Protein AF-A0A656GGE0-F1 (afdb_monomer)

Mean predicted aligned error: 2.9 Å

Nearest PDB structures (foldseek):
  6uxw-assembly1_B  TM=2.895E-01  e=7.189E+00  Saccharomyces cerevisiae S288C

Solvent-accessible surface area (backbone atoms only — not comparable to full-atom values): 6106 Å² total; per-residue (Å²): 134,84,82,45,78,76,46,47,45,43,66,60,44,66,72,51,87,53,64,69,58,36,51,51,45,51,48,32,48,45,35,52,54,48,51,35,48,77,69,63,24,37,81,66,79,59,49,47,98,88,67,45,72,45,62,81,37,66,40,39,52,85,39,36,38,74,66,34,51,50,39,60,74,71,40,51,65,58,52,51,54,40,37,78,72,68,43,60,55,71,66,51,65,66,58,53,58,50,49,59,53,60,79,72,111

Sequence (105 aa):
MVDLVKFSVPLLYSRNKNLQYKENIIQMSTALLKFLKDENLICTTPFTESGELKKDFEIRESDLTEEGVELFKSAIHKWWKKIDAGLDRSDVSFLKSELEKIKKL

Structure (mmCIF, N/CA/C/O backbone):
data_AF-A0A656GGE0-F1
#
_entry.id   AF-A0A656GGE0-F1
#
loop_
_atom_site.group_PDB
_atom_site.id
_atom_site.type_symbol
_atom_site.label_atom_id
_atom_site.label_alt_id
_atom_site.label_comp_id
_atom_site.label_asym_id
_atom_site.label_entity_id
_atom_site.label_seq_id
_atom_site.pdbx_PDB_ins_code
_atom_site.Cartn_x
_atom_site.Cartn_y
_atom_site.Cartn_z
_atom_site.occupancy
_atom_site.B_iso_or_equiv
_atom_site.auth_seq_id
_atom_site.auth_comp_id
_atom_site.auth_asym_id
_atom_site.auth_atom_id
_atom_site.pdbx_PDB_model_num
ATOM 1 N N . MET A 1 1 ? -21.212 -14.189 -1.752 1.00 65.50 1 MET A N 1
ATOM 2 C CA . MET A 1 1 ? -20.657 -12.825 -1.887 1.00 65.50 1 MET A CA 1
ATOM 3 C C . MET A 1 1 ? -19.402 -12.937 -2.738 1.00 65.50 1 MET A C 1
ATOM 5 O O . MET A 1 1 ? -18.718 -13.942 -2.600 1.00 65.50 1 MET A O 1
ATOM 9 N N . VAL A 1 2 ? -19.160 -12.013 -3.670 1.00 83.19 2 VAL A N 1
ATOM 10 C CA . VAL A 1 2 ? -17.974 -12.057 -4.547 1.00 83.19 2 VAL A CA 1
ATOM 11 C C . VAL A 1 2 ? -16.828 -11.350 -3.832 1.00 83.19 2 VAL A C 1
ATOM 13 O O . VAL A 1 2 ? -17.002 -10.210 -3.418 1.00 83.19 2 VAL A O 1
ATOM 16 N N . ASP A 1 3 ? -15.690 -12.023 -3.685 1.00 90.06 3 ASP A N 1
ATOM 17 C CA . ASP A 1 3 ? -14.478 -11.433 -3.121 1.00 90.06 3 ASP A CA 1
ATOM 18 C C . ASP A 1 3 ? -13.773 -10.556 -4.170 1.00 90.06 3 ASP A C 1
ATOM 20 O O . ASP A 1 3 ? -13.372 -11.024 -5.244 1.00 90.06 3 ASP A O 1
ATOM 24 N N . LEU A 1 4 ? -13.715 -9.252 -3.894 1.00 93.19 4 LEU A N 1
ATOM 25 C CA . LEU A 1 4 ? -13.351 -8.221 -4.863 1.00 93.19 4 LEU A CA 1
ATOM 26 C C . LEU A 1 4 ? -11.851 -7.933 -4.838 1.00 93.19 4 LEU A C 1
ATOM 28 O O . LEU A 1 4 ? -11.268 -7.715 -3.781 1.00 93.19 4 LEU A O 1
ATOM 32 N N . VAL A 1 5 ? -11.240 -7.816 -6.017 1.00 95.31 5 VAL A N 1
ATOM 33 C CA . VAL A 1 5 ? -9.852 -7.349 -6.141 1.00 95.31 5 VAL A CA 1
ATOM 34 C C . VAL A 1 5 ? -9.787 -5.851 -5.823 1.00 95.31 5 VAL A C 1
ATOM 36 O O . VAL A 1 5 ? -10.429 -5.040 -6.495 1.00 95.31 5 VAL A O 1
ATOM 39 N N . LYS A 1 6 ? -9.000 -5.476 -4.810 1.00 95.50 6 LYS A N 1
ATOM 40 C CA . LYS A 1 6 ? -8.767 -4.079 -4.394 1.00 95.50 6 LYS A CA 1
ATOM 41 C C . LYS A 1 6 ? -7.502 -3.488 -5.003 1.00 95.50 6 LYS A C 1
ATOM 43 O O . LYS A 1 6 ? -7.453 -2.289 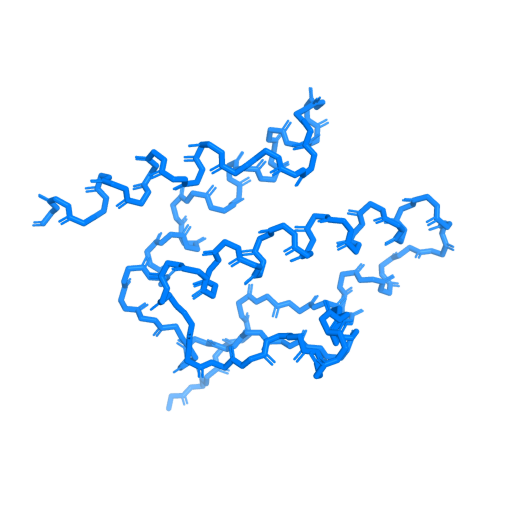-5.272 1.00 95.50 6 LYS A O 1
ATOM 48 N N . PHE A 1 7 ? -6.495 -4.321 -5.251 1.00 96.56 7 PHE A N 1
ATOM 49 C CA . PHE A 1 7 ? -5.235 -3.918 -5.869 1.00 96.56 7 PHE A CA 1
ATOM 50 C C . PHE A 1 7 ? -4.667 -5.066 -6.701 1.00 96.56 7 PHE A C 1
ATOM 52 O O . PHE A 1 7 ? -4.705 -6.210 -6.267 1.00 96.56 7 PHE A O 1
ATOM 59 N N . SER A 1 8 ? -4.106 -4.768 -7.872 1.00 97.06 8 SER A N 1
ATOM 60 C CA . SER A 1 8 ? -3.480 -5.778 -8.730 1.00 97.06 8 SER A CA 1
ATOM 61 C C . SER A 1 8 ? -2.218 -5.215 -9.373 1.00 97.06 8 SER A C 1
ATOM 63 O O . SER A 1 8 ? -2.283 -4.322 -10.225 1.00 97.06 8 SER A O 1
ATOM 65 N N . VAL A 1 9 ? -1.064 -5.744 -8.955 1.00 96.88 9 VAL A N 1
ATOM 66 C CA . VAL A 1 9 ? 0.233 -5.454 -9.579 1.00 96.88 9 VAL A CA 1
ATOM 67 C C . VAL A 1 9 ? 0.223 -5.822 -11.066 1.00 96.88 9 VAL A C 1
ATOM 69 O O . VAL A 1 9 ? 0.577 -4.948 -11.865 1.00 96.88 9 VAL A O 1
ATOM 72 N N . PRO A 1 10 ? -0.206 -7.034 -11.489 1.00 96.62 10 PRO A N 1
ATOM 73 C CA . PRO A 1 10 ? -0.127 -7.408 -12.897 1.00 96.62 10 PRO A CA 1
ATOM 74 C C . PRO A 1 10 ? -1.015 -6.518 -13.768 1.00 96.62 10 PRO A C 1
ATOM 76 O O . PRO A 1 10 ? -0.555 -6.054 -14.815 1.00 96.62 10 PRO A O 1
ATOM 79 N N . LEU A 1 11 ? -2.234 -6.192 -13.313 1.00 96.00 11 LEU A N 1
ATOM 80 C CA . LEU A 1 11 ? -3.135 -5.317 -14.063 1.00 96.00 11 LEU A CA 1
ATOM 81 C C . LEU A 1 11 ? -2.589 -3.902 -14.204 1.00 96.00 11 LEU A C 1
ATOM 83 O O . LEU A 1 11 ? -2.745 -3.325 -15.274 1.00 96.00 11 LEU A O 1
ATOM 87 N N . LEU A 1 12 ? -1.979 -3.326 -13.162 1.00 94.88 12 LEU A N 1
ATOM 88 C CA . LEU A 1 12 ? -1.368 -1.993 -13.228 1.00 94.88 12 LEU A CA 1
ATOM 89 C C . LEU A 1 12 ? -0.134 -1.995 -14.135 1.00 94.88 12 LEU A C 1
ATOM 91 O O . LEU A 1 12 ? 0.007 -1.128 -14.997 1.00 94.88 12 LEU A O 1
ATOM 95 N N . TYR A 1 13 ? 0.729 -2.998 -13.983 1.00 94.50 13 TYR A N 1
ATOM 96 C CA . TYR A 1 13 ? 1.972 -3.129 -14.737 1.00 94.50 13 TYR A CA 1
ATOM 97 C C . TYR A 1 13 ? 1.734 -3.309 -16.244 1.00 94.50 13 TYR A C 1
ATOM 99 O O . TYR A 1 13 ? 2.511 -2.809 -17.062 1.00 94.50 13 TYR A O 1
ATOM 107 N N . SER A 1 14 ? 0.653 -3.989 -16.638 1.00 94.50 14 SER A N 1
ATOM 108 C CA . SER A 1 14 ? 0.325 -4.235 -18.047 1.00 94.50 14 SER A CA 1
ATOM 109 C C . SER A 1 14 ? -0.337 -3.056 -18.768 1.00 94.50 14 SER A C 1
ATOM 111 O O . SER A 1 14 ? -0.476 -3.114 -19.989 1.00 94.50 14 SER A O 1
ATOM 113 N N . ARG A 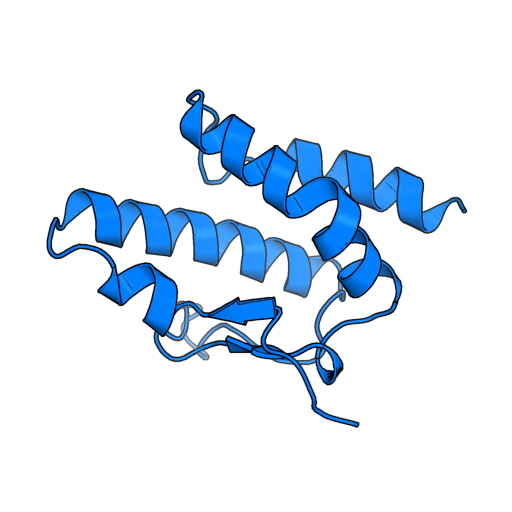1 15 ? -0.747 -1.984 -18.067 1.00 93.12 15 ARG A N 1
ATOM 114 C CA . ARG A 1 15 ? -1.495 -0.856 -18.675 1.00 93.12 15 ARG A CA 1
ATOM 115 C C . ARG A 1 15 ? -0.697 -0.064 -19.699 1.00 93.12 15 ARG A C 1
ATOM 117 O O . ARG A 1 15 ? -1.285 0.583 -20.560 1.00 93.12 15 ARG A O 1
ATOM 124 N N . ASN A 1 16 ? 0.628 -0.076 -19.599 1.00 94.12 16 ASN A N 1
ATOM 125 C CA . ASN A 1 16 ? 1.488 0.680 -20.495 1.00 94.12 16 ASN A CA 1
ATOM 126 C C . ASN A 1 16 ? 2.772 -0.100 -20.799 1.00 94.12 16 ASN A C 1
ATOM 128 O O . ASN A 1 16 ? 3.325 -0.790 -19.943 1.00 94.12 16 ASN A O 1
ATOM 132 N N . LYS A 1 17 ? 3.263 0.018 -22.036 1.00 92.12 17 LYS A N 1
ATOM 133 C CA . LYS A 1 17 ? 4.506 -0.621 -22.488 1.00 92.12 17 LYS A CA 1
ATOM 134 C C . LYS A 1 17 ? 5.763 0.162 -22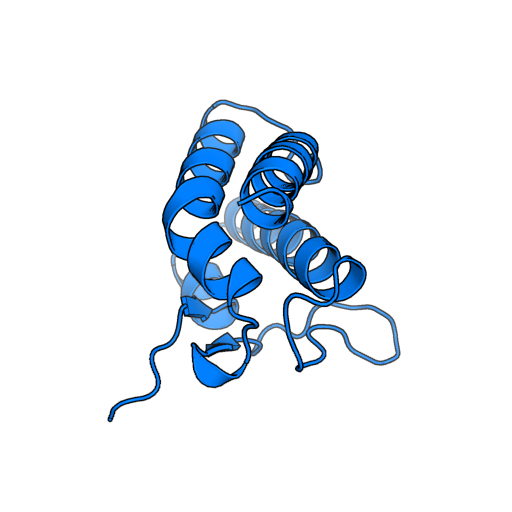.090 1.00 92.12 17 LYS A C 1
ATOM 136 O O . LYS A 1 17 ? 6.841 -0.423 -22.091 1.00 92.12 17 LYS A O 1
ATOM 141 N N . ASN A 1 18 ? 5.632 1.449 -21.765 1.00 96.69 18 ASN A N 1
ATOM 142 C CA . ASN A 1 18 ? 6.739 2.326 -21.397 1.00 96.69 18 ASN A CA 1
ATOM 143 C C . ASN A 1 18 ? 7.479 1.805 -20.149 1.00 96.69 18 ASN A C 1
ATOM 145 O O . ASN A 1 18 ? 6.857 1.478 -19.137 1.00 96.69 18 ASN A O 1
ATOM 149 N N . LEU A 1 19 ? 8.811 1.731 -20.233 1.00 95.00 19 LEU A N 1
ATOM 150 C CA . LEU A 1 19 ? 9.642 1.158 -19.174 1.00 95.00 19 LEU A CA 1
ATOM 151 C C . LEU A 1 19 ? 9.631 2.015 -17.902 1.00 95.00 19 LEU A C 1
ATOM 153 O O . LEU A 1 19 ? 9.415 1.477 -16.821 1.00 95.00 19 LEU A O 1
ATOM 157 N N . GLN A 1 20 ? 9.728 3.340 -18.038 1.00 94.31 20 GLN A N 1
ATOM 158 C CA . GLN A 1 20 ? 9.643 4.266 -16.905 1.00 94.31 20 GLN A CA 1
ATOM 159 C C . GLN A 1 20 ? 8.294 4.157 -16.186 1.00 94.31 20 GLN A C 1
ATOM 161 O O . GLN A 1 20 ? 8.236 4.167 -14.960 1.00 94.31 20 GLN A O 1
ATOM 166 N N . TYR A 1 21 ? 7.191 4.012 -16.927 1.00 93.81 21 TYR A N 1
ATOM 167 C CA . TYR A 1 21 ? 5.878 3.763 -16.327 1.00 93.81 21 TYR A CA 1
ATOM 168 C C . TYR A 1 21 ? 5.880 2.476 -15.499 1.00 93.81 21 TYR A C 1
ATOM 170 O O . TYR A 1 21 ? 5.408 2.461 -14.366 1.00 93.81 21 TYR A O 1
ATOM 178 N N . LYS A 1 22 ? 6.429 1.395 -16.052 1.00 94.75 22 LYS A N 1
ATOM 179 C CA . LYS A 1 22 ? 6.513 0.102 -15.370 1.00 94.75 22 LYS A CA 1
ATOM 180 C C . LYS A 1 22 ? 7.355 0.177 -14.100 1.00 94.75 22 LYS A C 1
ATOM 182 O O . LYS A 1 22 ? 6.929 -0.339 -13.071 1.00 94.75 22 LYS A O 1
ATOM 187 N N . GLU A 1 23 ? 8.499 0.851 -14.149 1.00 94.56 23 GLU A N 1
ATOM 188 C CA . GLU A 1 23 ? 9.337 1.117 -12.975 1.00 94.56 23 GLU A CA 1
ATOM 189 C C . GLU A 1 23 ? 8.578 1.926 -11.921 1.00 94.56 23 GLU A C 1
ATOM 191 O O . GLU A 1 23 ? 8.554 1.543 -10.753 1.00 94.56 23 GLU A O 1
ATOM 196 N N . ASN A 1 24 ? 7.863 2.972 -12.341 1.00 94.75 24 ASN A N 1
ATOM 197 C CA . ASN A 1 24 ? 7.029 3.786 -11.460 1.00 94.75 24 ASN A CA 1
ATOM 198 C C . ASN A 1 24 ? 5.934 2.956 -10.773 1.00 94.75 24 ASN A C 1
ATOM 200 O O . ASN A 1 24 ? 5.696 3.130 -9.577 1.00 94.75 24 ASN A O 1
ATOM 204 N N . ILE A 1 25 ? 5.280 2.044 -11.502 1.00 95.31 25 ILE A N 1
ATOM 205 C CA . ILE A 1 25 ? 4.285 1.129 -10.930 1.00 95.31 25 ILE A CA 1
ATOM 206 C C . ILE A 1 25 ? 4.931 0.189 -9.915 1.00 95.31 25 ILE A C 1
ATOM 208 O O . ILE A 1 25 ? 4.369 0.020 -8.836 1.00 95.31 25 ILE A O 1
ATOM 212 N N . ILE A 1 26 ? 6.096 -0.394 -10.208 1.00 95.75 26 ILE A N 1
ATOM 213 C CA . ILE A 1 26 ? 6.784 -1.291 -9.267 1.00 95.75 26 ILE A CA 1
ATOM 214 C C . ILE A 1 26 ? 7.228 -0.542 -8.009 1.00 95.75 26 ILE A C 1
ATOM 216 O O . ILE A 1 26 ? 7.004 -1.047 -6.911 1.00 95.75 26 ILE A O 1
ATOM 220 N N . GLN A 1 27 ? 7.791 0.661 -8.140 1.00 96.00 27 GLN A N 1
ATOM 221 C CA . GLN A 1 27 ? 8.210 1.483 -7.000 1.00 96.00 27 GLN A CA 1
ATOM 222 C C . GLN A 1 27 ? 7.024 1.837 -6.100 1.00 96.00 27 GLN A C 1
ATOM 224 O O . GLN A 1 27 ? 7.059 1.573 -4.900 1.00 96.00 27 GLN A O 1
ATOM 229 N N . MET A 1 28 ? 5.947 2.365 -6.689 1.00 96.44 28 MET A N 1
ATOM 230 C CA . MET A 1 28 ? 4.732 2.706 -5.949 1.00 96.44 28 MET A CA 1
ATOM 231 C C . MET A 1 28 ? 4.102 1.464 -5.304 1.00 96.44 28 MET A C 1
ATOM 233 O O . MET A 1 28 ? 3.742 1.499 -4.128 1.00 96.44 28 MET A O 1
ATOM 237 N N . SER A 1 29 ? 3.995 0.355 -6.045 1.00 97.19 29 SER A N 1
ATOM 238 C CA . SER A 1 29 ? 3.383 -0.880 -5.535 1.00 97.19 29 SER A CA 1
ATOM 239 C C . SER A 1 29 ? 4.204 -1.451 -4.387 1.00 97.19 29 SER A C 1
ATOM 241 O O . SER A 1 29 ? 3.645 -1.853 -3.376 1.00 97.19 29 SER A O 1
ATOM 243 N N . THR A 1 30 ? 5.532 -1.433 -4.505 1.00 97.75 30 THR A N 1
ATOM 244 C CA . THR A 1 30 ? 6.444 -1.862 -3.439 1.00 97.75 30 THR A CA 1
ATOM 245 C C . THR A 1 30 ? 6.239 -1.027 -2.182 1.00 97.75 30 THR A C 1
ATOM 247 O O . THR A 1 30 ? 6.084 -1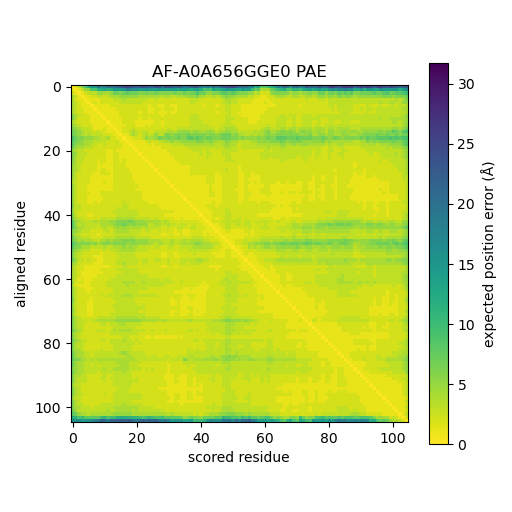.596 -1.106 1.00 97.75 30 THR A O 1
ATOM 250 N N . ALA A 1 31 ? 6.191 0.302 -2.310 1.00 97.94 31 ALA A N 1
ATOM 251 C CA . ALA A 1 31 ? 5.995 1.198 -1.174 1.00 97.94 31 ALA A CA 1
ATOM 252 C C . ALA A 1 31 ? 4.651 0.954 -0.473 1.00 97.94 31 ALA A C 1
ATOM 254 O O . ALA A 1 31 ? 4.618 0.765 0.743 1.00 97.94 31 ALA A O 1
ATOM 255 N N . LEU A 1 32 ? 3.558 0.878 -1.241 1.00 98.06 32 LEU A N 1
ATOM 256 C CA . LEU A 1 32 ? 2.225 0.619 -0.700 1.00 98.06 32 LEU A CA 1
ATOM 257 C C . LEU A 1 32 ? 2.146 -0.748 -0.016 1.00 98.06 32 LEU A C 1
ATOM 259 O O . LEU A 1 32 ? 1.712 -0.847 1.125 1.00 98.06 32 LEU A O 1
ATOM 263 N N . LEU A 1 33 ? 2.563 -1.807 -0.706 1.00 97.94 33 LEU A N 1
ATOM 264 C CA . LEU A 1 33 ? 2.426 -3.178 -0.216 1.00 97.94 33 LEU A CA 1
ATOM 265 C C . LEU A 1 33 ? 3.337 -3.454 0.980 1.00 97.94 33 LEU A C 1
ATOM 267 O O . LEU A 1 33 ? 2.958 -4.207 1.876 1.00 97.94 33 LEU A O 1
ATOM 271 N N . LYS A 1 34 ? 4.508 -2.811 1.030 1.00 97.62 34 LYS A N 1
ATOM 272 C CA . LYS A 1 34 ? 5.370 -2.827 2.210 1.00 97.62 34 LYS A CA 1
ATOM 273 C C . LYS A 1 34 ? 4.704 -2.124 3.383 1.00 97.62 34 LYS A C 1
ATOM 275 O O . LYS A 1 34 ? 4.612 -2.723 4.442 1.00 97.62 34 LYS A O 1
ATOM 280 N N . PHE A 1 35 ? 4.174 -0.920 3.176 1.00 98.12 35 PHE A N 1
ATOM 281 C CA . PHE A 1 35 ? 3.439 -0.196 4.212 1.00 98.12 35 PHE A CA 1
ATOM 282 C C . PHE A 1 35 ? 2.265 -1.016 4.772 1.00 98.12 35 PHE A C 1
ATOM 284 O O . PHE A 1 35 ? 2.147 -1.161 5.984 1.00 98.12 35 PHE A O 1
ATOM 291 N N . LEU A 1 36 ? 1.436 -1.609 3.904 1.00 98.12 36 LEU A N 1
ATOM 292 C CA . LEU A 1 36 ? 0.307 -2.440 4.335 1.00 98.12 36 LEU A CA 1
ATOM 293 C C . LEU A 1 36 ? 0.766 -3.661 5.143 1.00 98.12 36 LEU A C 1
ATOM 295 O O . LEU A 1 36 ? 0.140 -3.996 6.145 1.00 98.12 36 LEU A O 1
ATOM 299 N N . LYS A 1 37 ? 1.853 -4.318 4.720 1.00 97.19 37 LYS A N 1
ATOM 300 C CA . LYS A 1 37 ? 2.429 -5.461 5.437 1.00 97.19 37 LYS A CA 1
ATOM 301 C C . LYS A 1 37 ? 2.992 -5.045 6.799 1.00 97.19 37 LYS A C 1
ATOM 303 O O . LYS A 1 37 ? 2.692 -5.695 7.793 1.00 97.19 37 LYS A O 1
ATOM 308 N N . ASP A 1 38 ? 3.788 -3.979 6.838 1.00 96.81 38 ASP A N 1
ATOM 309 C CA . ASP A 1 38 ? 4.467 -3.500 8.048 1.00 96.81 38 ASP A CA 1
ATOM 310 C C . ASP A 1 38 ? 3.454 -3.033 9.116 1.00 96.81 38 ASP A C 1
ATOM 312 O O . ASP A 1 38 ? 3.685 -3.210 10.310 1.00 96.81 38 ASP A O 1
ATOM 316 N N . GLU A 1 39 ? 2.300 -2.507 8.693 1.00 97.62 39 GLU A N 1
ATOM 317 C CA . GLU A 1 39 ? 1.191 -2.097 9.569 1.00 97.62 39 GLU A CA 1
ATOM 318 C C . GLU A 1 39 ? 0.172 -3.220 9.857 1.00 97.62 39 GLU A C 1
ATOM 320 O O . GLU A 1 39 ? -0.843 -2.968 10.505 1.00 97.62 39 GLU A O 1
ATOM 325 N N . ASN A 1 40 ? 0.434 -4.456 9.411 1.00 97.25 40 ASN A N 1
ATOM 326 C CA . ASN A 1 40 ? -0.445 -5.628 9.559 1.00 97.25 40 ASN A CA 1
ATOM 327 C C . ASN A 1 40 ? -1.864 -5.439 8.983 1.00 97.25 40 ASN A C 1
ATOM 329 O O . ASN A 1 40 ? -2.830 -5.984 9.509 1.00 97.25 40 ASN A O 1
ATOM 333 N N . LEU A 1 41 ? -1.997 -4.683 7.890 1.00 97.94 41 LEU A N 1
ATOM 334 C CA . LEU A 1 41 ? -3.279 -4.404 7.225 1.00 97.94 41 LEU A CA 1
ATOM 335 C C . LEU A 1 41 ? -3.667 -5.453 6.178 1.00 97.94 41 LEU A C 1
ATOM 337 O O . LEU A 1 41 ? -4.788 -5.426 5.672 1.00 97.94 41 LEU A O 1
ATOM 341 N N . ILE A 1 42 ? -2.738 -6.347 5.832 1.00 97.12 42 ILE A N 1
ATOM 342 C CA . ILE A 1 42 ? -2.951 -7.478 4.928 1.00 97.12 42 ILE A CA 1
ATOM 343 C C . ILE A 1 42 ? -2.464 -8.780 5.564 1.00 97.12 42 ILE A C 1
ATOM 345 O O . ILE A 1 42 ? -1.424 -8.802 6.222 1.00 97.12 42 ILE A O 1
ATOM 349 N N . CYS A 1 43 ? -3.170 -9.882 5.315 1.00 93.38 43 CYS A N 1
ATOM 350 C CA . CYS A 1 43 ? -2.795 -11.212 5.816 1.00 93.38 43 CYS A CA 1
ATOM 351 C C . CYS A 1 43 ? -1.866 -11.988 4.864 1.00 93.38 43 CYS A C 1
ATOM 353 O O . CYS A 1 43 ? -1.285 -13.008 5.231 1.00 93.38 43 CYS A O 1
ATOM 355 N N . THR A 1 44 ? -1.718 -11.517 3.628 1.00 93.94 44 THR A N 1
ATOM 356 C CA . THR A 1 44 ? -0.917 -12.158 2.577 1.00 93.94 44 THR A CA 1
ATOM 357 C C . THR A 1 44 ? 0.461 -11.517 2.424 1.00 93.94 44 THR A C 1
ATOM 359 O O . THR A 1 44 ? 0.619 -10.316 2.629 1.00 93.94 44 THR A O 1
ATOM 362 N N . THR A 1 45 ? 1.454 -12.290 1.969 1.00 94.19 45 THR A N 1
ATOM 363 C CA . THR A 1 45 ? 2.830 -11.799 1.781 1.00 94.19 45 THR A CA 1
ATOM 364 C C . THR A 1 45 ? 3.109 -11.385 0.322 1.00 94.19 45 THR A C 1
ATOM 366 O O . THR A 1 45 ? 3.303 -12.273 -0.522 1.00 94.19 45 THR A O 1
ATOM 369 N N . PRO A 1 46 ? 3.227 -10.072 0.021 1.00 96.12 46 PRO A N 1
ATOM 370 C CA . PRO A 1 46 ? 3.480 -9.558 -1.334 1.00 96.12 46 PRO A CA 1
ATOM 371 C C . PRO A 1 46 ? 4.913 -9.757 -1.834 1.00 96.12 46 PRO A C 1
ATOM 373 O O . PRO A 1 46 ? 5.170 -9.639 -3.029 1.00 96.12 46 PRO A O 1
ATOM 376 N N . PHE A 1 47 ? 5.853 -10.056 -0.938 1.00 97.25 47 PHE A N 1
ATOM 377 C CA . PHE A 1 47 ? 7.273 -10.172 -1.267 1.00 97.25 47 PHE A CA 1
ATOM 378 C C . PHE A 1 47 ? 7.731 -11.632 -1.328 1.00 97.25 47 PHE A C 1
ATOM 380 O O . PHE A 1 47 ? 7.176 -12.502 -0.650 1.00 97.25 47 PHE A O 1
ATOM 387 N N . THR A 1 48 ? 8.729 -11.910 -2.159 1.00 95.44 48 THR A N 1
ATOM 388 C CA . THR A 1 48 ? 9.482 -13.171 -2.165 1.00 95.44 48 THR A CA 1
ATOM 389 C C . THR A 1 48 ? 10.371 -13.274 -0.920 1.00 95.44 48 THR A C 1
ATOM 391 O O . THR A 1 48 ? 10.532 -12.310 -0.170 1.00 95.44 48 THR A O 1
ATOM 394 N N . GLU A 1 49 ? 10.996 -14.433 -0.710 1.00 92.38 49 GLU A N 1
ATOM 395 C CA . GLU A 1 49 ? 11.994 -14.625 0.356 1.00 92.38 49 GLU A CA 1
ATOM 396 C C . GLU A 1 49 ? 13.216 -13.706 0.191 1.00 92.38 49 GLU A C 1
ATOM 398 O O . GLU A 1 49 ? 13.810 -13.285 1.179 1.00 92.38 49 GLU A O 1
ATOM 403 N N . SER A 1 50 ? 13.547 -13.326 -1.049 1.00 92.44 50 SER A N 1
ATOM 404 C CA . SER A 1 50 ? 14.594 -12.345 -1.364 1.00 92.44 50 SER A CA 1
ATOM 405 C C . SER A 1 50 ? 14.174 -10.885 -1.135 1.00 92.44 50 SER A C 1
ATOM 407 O O . SER A 1 50 ? 14.991 -9.984 -1.308 1.00 92.44 50 SER A O 1
ATOM 409 N N . GLY A 1 51 ? 12.920 -10.629 -0.745 1.00 91.31 51 GLY A N 1
ATOM 410 C CA . GLY A 1 51 ? 12.390 -9.283 -0.506 1.00 91.31 51 GLY A CA 1
ATOM 411 C C . GLY A 1 51 ? 11.901 -8.554 -1.76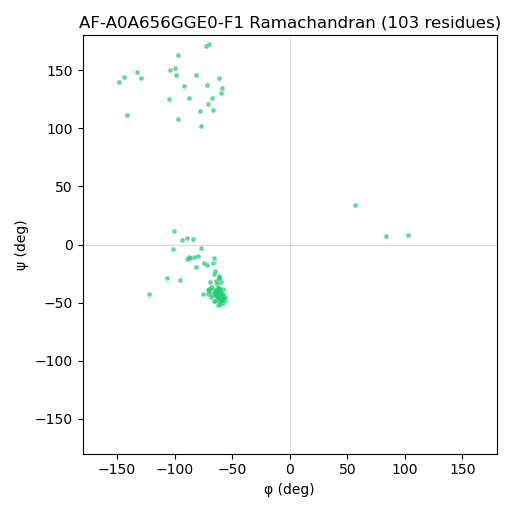1 1.00 91.31 51 GLY A C 1
ATOM 412 O O . GLY A 1 51 ? 11.537 -7.381 -1.681 1.00 91.31 51 GLY A O 1
ATOM 413 N N . GLU A 1 52 ? 11.855 -9.226 -2.911 1.00 94.44 52 GLU A N 1
ATOM 414 C CA . GLU A 1 52 ? 11.365 -8.645 -4.161 1.00 94.44 52 GLU A CA 1
ATOM 415 C C . GLU A 1 52 ? 9.838 -8.685 -4.239 1.00 94.44 52 GLU A C 1
ATOM 417 O O . GLU A 1 52 ? 9.197 -9.623 -3.764 1.00 94.44 52 GLU A O 1
ATOM 422 N N . LEU A 1 53 ? 9.231 -7.675 -4.869 1.00 96.25 53 LEU A N 1
ATOM 423 C CA . LEU A 1 53 ? 7.788 -7.654 -5.099 1.00 96.25 53 LEU A CA 1
ATOM 424 C C . LEU A 1 53 ? 7.379 -8.758 -6.087 1.00 96.25 53 LEU A C 1
ATOM 426 O O . LEU A 1 53 ? 7.854 -8.793 -7.226 1.00 96.25 53 LEU A O 1
ATOM 430 N N . LYS A 1 54 ? 6.423 -9.602 -5.687 1.00 97.06 54 LYS A N 1
ATOM 431 C CA . LYS A 1 54 ? 5.766 -10.572 -6.572 1.00 97.06 54 LYS A CA 1
ATOM 432 C C . LYS A 1 54 ? 4.928 -9.830 -7.619 1.00 97.06 54 LYS A C 1
ATOM 434 O O . LYS A 1 54 ? 3.976 -9.124 -7.292 1.00 97.06 54 LYS A O 1
ATOM 439 N N . LYS A 1 55 ? 5.298 -9.951 -8.897 1.00 92.31 55 LYS A N 1
ATOM 440 C CA . LYS A 1 55 ? 4.674 -9.195 -10.006 1.00 92.31 55 LYS A CA 1
ATOM 441 C C . LYS A 1 55 ? 3.257 -9.659 -10.352 1.00 92.31 55 LYS A C 1
ATOM 443 O O . LYS A 1 55 ? 2.529 -8.931 -11.018 1.00 92.31 55 LYS A O 1
ATOM 448 N N . ASP A 1 56 ? 2.891 -10.855 -9.918 1.00 95.31 56 ASP A N 1
ATOM 449 C CA . ASP A 1 56 ? 1.574 -11.478 -10.035 1.00 95.31 56 ASP A CA 1
ATOM 450 C C . ASP A 1 56 ? 0.688 -11.231 -8.803 1.00 95.31 56 ASP A C 1
ATOM 452 O O . ASP A 1 56 ? -0.424 -11.745 -8.736 1.00 95.31 56 ASP A O 1
ATOM 456 N N . PHE A 1 57 ? 1.154 -10.437 -7.834 1.00 97.38 57 PHE A N 1
ATOM 457 C CA . PHE A 1 57 ? 0.436 -10.220 -6.587 1.00 97.38 57 PHE A CA 1
ATOM 458 C C . PHE A 1 57 ? -0.822 -9.364 -6.755 1.00 97.38 57 PHE A C 1
ATOM 460 O O . PHE A 1 57 ? -0.818 -8.303 -7.393 1.00 97.38 57 PHE A O 1
ATOM 467 N N . GLU A 1 58 ? -1.884 -9.796 -6.083 1.00 97.38 58 GLU A N 1
ATOM 468 C CA . GLU A 1 58 ? -3.149 -9.085 -5.962 1.00 97.38 58 GLU A CA 1
ATOM 469 C C . GLU A 1 58 ? -3.591 -9.076 -4.498 1.00 97.38 58 GLU A C 1
ATOM 471 O O . GLU A 1 58 ? -3.313 -10.016 -3.760 1.00 97.38 58 GLU A O 1
ATOM 476 N N . ILE A 1 59 ? -4.287 -8.011 -4.101 1.00 96.88 59 ILE A N 1
ATOM 477 C CA . ILE A 1 59 ? -5.004 -7.926 -2.827 1.00 96.88 59 ILE A CA 1
ATOM 478 C C . ILE A 1 59 ? -6.483 -8.083 -3.129 1.00 96.88 59 ILE A C 1
ATOM 480 O O . ILE A 1 59 ? -7.049 -7.300 -3.909 1.00 96.88 59 ILE A O 1
ATOM 484 N N . ARG A 1 60 ? -7.114 -9.044 -2.467 1.00 96.00 60 ARG A N 1
ATOM 485 C CA . ARG A 1 60 ? -8.564 -9.186 -2.409 1.00 96.00 60 ARG A CA 1
ATOM 486 C C . ARG A 1 60 ? -9.114 -8.573 -1.130 1.00 96.00 60 ARG A C 1
ATOM 488 O O . ARG A 1 60 ? -8.378 -8.283 -0.192 1.00 96.00 60 ARG A O 1
ATOM 495 N N . GLU A 1 61 ? -10.415 -8.320 -1.099 1.00 95.19 61 GLU A N 1
ATOM 496 C CA . GLU A 1 61 ? -11.062 -7.721 0.067 1.00 95.19 61 GLU A CA 1
ATOM 497 C C . GLU A 1 61 ? -10.919 -8.612 1.302 1.00 95.19 61 GLU A C 1
ATOM 499 O O . GLU A 1 61 ? -10.653 -8.094 2.381 1.00 95.19 61 GLU A O 1
ATOM 504 N N . SER A 1 62 ? -10.995 -9.936 1.134 1.00 95.44 62 SER A N 1
ATOM 505 C CA . SER A 1 62 ? -10.772 -10.894 2.224 1.00 95.44 62 SER A CA 1
ATOM 506 C C . SER A 1 62 ? -9.339 -10.931 2.760 1.00 95.44 62 SER A C 1
ATOM 508 O O . SER A 1 62 ? -9.115 -11.498 3.826 1.00 95.44 62 SER A O 1
ATOM 510 N N . ASP A 1 63 ? -8.371 -10.374 2.029 1.00 96.44 63 ASP A N 1
ATOM 511 C CA . ASP A 1 63 ? -6.975 -10.315 2.471 1.00 96.44 63 ASP A CA 1
ATOM 512 C C . ASP A 1 63 ? -6.714 -9.123 3.403 1.00 96.44 63 ASP A C 1
ATOM 514 O O . ASP A 1 63 ? -5.627 -9.039 3.977 1.00 96.44 63 ASP A O 1
ATOM 518 N N . LEU A 1 64 ? -7.669 -8.192 3.519 1.00 97.12 64 LEU A N 1
ATOM 519 C CA . LEU A 1 64 ? -7.547 -6.945 4.272 1.00 97.12 64 LEU A CA 1
ATOM 520 C C . LEU A 1 64 ? -8.184 -7.044 5.659 1.00 97.12 64 LEU A C 1
ATOM 522 O O . LEU A 1 64 ? -9.239 -7.653 5.835 1.00 97.12 64 LEU A O 1
ATOM 526 N N . THR A 1 65 ? -7.591 -6.347 6.628 1.00 97.06 65 THR A N 1
ATOM 527 C CA . THR A 1 65 ? -8.276 -6.032 7.890 1.00 97.06 65 THR A CA 1
ATOM 528 C C . THR A 1 65 ? -9.353 -4.964 7.676 1.00 97.06 65 THR A C 1
ATOM 530 O O . THR A 1 65 ? -9.412 -4.324 6.621 1.00 97.06 65 THR A O 1
ATOM 533 N N . GLU A 1 66 ? -10.188 -4.717 8.687 1.00 95.88 66 GLU A N 1
ATOM 534 C CA . GLU A 1 66 ? -11.203 -3.655 8.640 1.00 95.88 66 GLU A CA 1
ATOM 535 C C . GLU A 1 66 ? -10.574 -2.273 8.388 1.00 95.88 66 GLU A C 1
ATOM 537 O O . GLU A 1 66 ? -11.043 -1.516 7.531 1.00 95.88 66 GLU A O 1
ATOM 542 N N . GLU A 1 67 ? -9.452 -1.970 9.045 1.00 97.12 67 GLU A N 1
ATOM 543 C CA . GLU A 1 67 ? -8.703 -0.729 8.834 1.00 97.12 67 GLU A CA 1
ATOM 544 C C . GLU A 1 67 ? -8.081 -0.677 7.437 1.00 97.12 67 GLU A C 1
ATOM 546 O O . GLU A 1 67 ? -8.077 0.379 6.800 1.00 97.12 67 GLU A O 1
ATOM 551 N N . GLY A 1 68 ? -7.587 -1.812 6.930 1.00 97.06 68 GLY A N 1
ATOM 552 C CA . GLY A 1 68 ? -7.091 -1.931 5.561 1.00 97.06 68 GLY A CA 1
ATOM 553 C C . GLY A 1 68 ? -8.179 -1.587 4.543 1.00 97.06 68 GLY A C 1
ATOM 554 O O . GLY A 1 68 ? -7.959 -0.764 3.649 1.00 97.06 68 GLY A O 1
ATOM 555 N N . VAL A 1 69 ? -9.380 -2.147 4.713 1.00 96.38 69 VAL A N 1
ATOM 556 C CA . VAL A 1 69 ? -10.547 -1.846 3.872 1.00 96.38 69 VAL A CA 1
ATOM 557 C C . VAL A 1 69 ? -10.880 -0.352 3.903 1.00 96.38 69 VAL A C 1
ATOM 559 O O . VAL A 1 69 ? -11.105 0.245 2.844 1.00 96.38 69 VAL A O 1
ATOM 562 N N . GLU A 1 70 ? -10.887 0.276 5.078 1.00 96.44 70 GLU A N 1
ATOM 563 C CA . GLU A 1 70 ? -11.192 1.705 5.201 1.00 96.44 70 GLU A CA 1
ATOM 564 C C . GLU A 1 70 ? -10.106 2.597 4.581 1.00 96.44 70 GLU A C 1
ATOM 566 O O . GLU A 1 70 ? -10.409 3.589 3.907 1.00 96.44 70 GLU A O 1
ATOM 571 N N . LEU A 1 71 ? -8.834 2.214 4.702 1.00 97.31 71 LEU A N 1
ATOM 572 C CA . LEU A 1 71 ? -7.722 2.930 4.079 1.00 97.31 71 LEU A CA 1
ATOM 573 C C . LEU A 1 71 ? -7.815 2.902 2.542 1.00 97.31 71 LEU A C 1
ATOM 575 O O . LEU A 1 71 ? -7.582 3.924 1.882 1.00 97.31 71 LEU A O 1
ATOM 579 N N . PHE A 1 72 ? -8.209 1.761 1.962 1.00 96.06 72 PHE A N 1
ATOM 580 C CA . PHE A 1 72 ? -8.477 1.635 0.523 1.00 96.06 72 PHE A CA 1
ATOM 581 C C . PHE A 1 72 ? -9.611 2.551 0.055 1.00 96.06 72 PHE A C 1
ATOM 583 O O . PHE A 1 72 ? -9.512 3.136 -1.027 1.00 96.06 72 PHE A O 1
ATOM 590 N N . LYS A 1 73 ? -10.662 2.724 0.864 1.00 94.50 73 LYS A N 1
ATOM 591 C CA . LYS A 1 73 ? -11.793 3.609 0.541 1.00 94.50 73 LYS A CA 1
ATOM 592 C C . LYS A 1 73 ? -11.420 5.089 0.616 1.00 94.50 73 LYS A C 1
ATOM 594 O O . LYS A 1 73 ? -11.830 5.871 -0.243 1.00 94.50 73 LYS A O 1
ATOM 599 N N . SER A 1 74 ? -10.667 5.487 1.638 1.00 94.88 74 SER A N 1
ATOM 600 C CA . SER A 1 74 ? -10.557 6.896 2.033 1.00 94.88 74 SER A CA 1
ATOM 601 C C . SER A 1 74 ? -9.223 7.564 1.679 1.00 94.88 74 SER A C 1
ATOM 603 O O . SER A 1 74 ? -9.208 8.778 1.431 1.00 94.88 74 SER A O 1
ATOM 605 N N . ALA A 1 75 ? -8.119 6.809 1.622 1.00 97.12 75 ALA A N 1
ATOM 606 C CA . ALA A 1 75 ? -6.764 7.365 1.615 1.00 97.12 75 ALA A CA 1
ATOM 607 C C . ALA A 1 75 ? -5.920 6.957 0.400 1.00 97.12 75 ALA A C 1
ATOM 609 O O . ALA A 1 75 ? -5.259 7.820 -0.183 1.00 97.12 75 ALA A O 1
ATOM 610 N N . ILE A 1 76 ? -5.958 5.693 -0.037 1.00 96.12 76 ILE A N 1
ATOM 611 C CA . ILE A 1 76 ? -5.040 5.191 -1.083 1.00 96.12 76 ILE A CA 1
ATOM 612 C C . ILE A 1 76 ? -5.190 5.958 -2.405 1.00 96.12 76 ILE A C 1
ATOM 614 O O . ILE A 1 76 ? -4.193 6.385 -2.987 1.00 96.12 76 ILE A O 1
ATOM 618 N N . HIS A 1 77 ? -6.420 6.248 -2.842 1.00 94.44 77 HIS A N 1
ATOM 619 C CA . HIS A 1 77 ? -6.648 7.062 -4.048 1.00 94.44 77 HIS A CA 1
ATOM 620 C C . HIS A 1 77 ? -6.101 8.491 -3.919 1.00 94.44 77 HIS A C 1
ATOM 622 O O . HIS A 1 77 ? -5.568 9.060 -4.872 1.00 94.44 77 HIS A O 1
ATOM 628 N N . LYS A 1 78 ? -6.210 9.096 -2.730 1.00 97.50 78 LYS A N 1
ATOM 629 C CA . LYS A 1 78 ? -5.681 10.445 -2.473 1.00 97.50 78 LYS A CA 1
ATOM 630 C C . LYS A 1 78 ? -4.154 10.444 -2.463 1.00 97.50 78 LYS A C 1
ATOM 632 O O . LYS A 1 78 ? -3.549 11.386 -2.969 1.00 97.50 78 LYS A O 1
ATOM 637 N N . TRP A 1 79 ? -3.544 9.396 -1.916 1.00 98.06 79 TRP A N 1
ATOM 638 C CA . TRP A 1 79 ? -2.099 9.198 -1.943 1.00 98.06 79 TRP A CA 1
ATOM 639 C C . TRP A 1 79 ? -1.577 9.053 -3.376 1.00 98.06 79 TRP A C 1
ATOM 641 O O . TRP A 1 79 ? -0.649 9.762 -3.756 1.00 98.06 79 TRP A O 1
ATOM 651 N N . TRP A 1 80 ? -2.240 8.252 -4.214 1.00 95.12 80 TRP A N 1
ATOM 652 C CA . TRP A 1 80 ? -1.918 8.161 -5.643 1.00 95.12 80 TRP A CA 1
ATOM 653 C C . TRP A 1 80 ? -1.972 9.506 -6.362 1.00 95.12 80 TRP A C 1
ATOM 655 O O . TRP A 1 80 ? -1.021 9.861 -7.051 1.00 95.12 80 TRP A O 1
ATOM 665 N N . LYS A 1 81 ? -3.012 10.313 -6.129 1.00 96.38 81 LYS A N 1
ATOM 666 C CA . LYS A 1 81 ? -3.078 11.670 -6.698 1.00 96.38 81 LYS A CA 1
ATOM 667 C C . LYS A 1 81 ? -1.916 12.563 -6.262 1.00 96.38 81 LYS A C 1
ATOM 669 O O . LYS A 1 81 ? -1.505 13.434 -7.021 1.00 96.38 81 LYS A O 1
ATOM 674 N N . LYS A 1 82 ? -1.393 12.384 -5.044 1.00 97.38 82 LYS A N 1
ATOM 675 C CA . LYS A 1 82 ? -0.212 13.124 -4.575 1.00 97.38 82 LYS A CA 1
ATOM 676 C C . LYS A 1 82 ? 1.051 12.679 -5.310 1.00 97.38 82 LYS A C 1
ATOM 678 O O . LYS A 1 82 ? 1.837 13.541 -5.683 1.00 97.38 82 LYS A O 1
ATOM 683 N N . ILE A 1 83 ? 1.215 11.380 -5.565 1.00 96.44 83 ILE A N 1
ATOM 684 C CA . ILE A 1 83 ? 2.304 10.857 -6.409 1.00 96.44 83 ILE A CA 1
ATOM 685 C C . ILE A 1 83 ? 2.222 11.452 -7.816 1.00 96.44 83 ILE A C 1
ATOM 687 O O . ILE A 1 83 ? 3.225 11.939 -8.334 1.00 96.44 83 ILE A O 1
ATOM 691 N N . ASP A 1 84 ? 1.030 11.473 -8.414 1.00 92.62 84 ASP A N 1
ATOM 692 C CA . ASP A 1 84 ? 0.818 12.077 -9.736 1.00 92.62 84 ASP A CA 1
ATOM 693 C C . ASP A 1 84 ? 1.141 13.583 -9.744 1.00 92.62 84 ASP A C 1
ATOM 695 O O . ASP A 1 84 ? 1.577 14.118 -10.761 1.00 92.62 84 ASP A O 1
ATOM 699 N N . ALA A 1 85 ? 0.987 14.258 -8.600 1.00 96.12 85 ALA A N 1
ATOM 700 C CA . ALA A 1 85 ? 1.354 15.659 -8.398 1.00 96.12 85 ALA A CA 1
ATOM 701 C C . ALA A 1 85 ? 2.841 15.882 -8.043 1.00 96.12 85 ALA A C 1
ATOM 703 O O . ALA A 1 85 ? 3.231 17.017 -7.771 1.00 96.12 85 ALA A O 1
ATOM 704 N N . GLY A 1 86 ? 3.670 14.832 -8.042 1.00 94.62 86 GLY A N 1
ATOM 705 C CA . GLY A 1 86 ? 5.117 14.924 -7.824 1.00 94.62 86 GLY A CA 1
ATOM 706 C C . GLY A 1 86 ? 5.609 14.512 -6.435 1.00 94.62 86 GLY A C 1
ATOM 707 O O . GLY A 1 86 ? 6.789 14.702 -6.149 1.00 94.62 86 GLY A O 1
ATOM 708 N N . LEU A 1 87 ? 4.754 13.943 -5.577 1.00 96.44 87 LEU A N 1
ATOM 709 C CA . LEU A 1 87 ? 5.214 13.292 -4.346 1.00 96.44 87 LEU A CA 1
ATOM 710 C C . LEU A 1 87 ? 6.132 12.106 -4.686 1.00 96.44 87 LEU A C 1
ATOM 712 O O . LEU A 1 87 ? 5.880 11.370 -5.645 1.00 96.44 87 LEU A O 1
ATOM 716 N N . ASP A 1 88 ? 7.165 11.893 -3.872 1.00 96.38 88 ASP A N 1
ATOM 717 C CA . ASP A 1 88 ? 8.008 10.705 -3.980 1.00 96.38 88 ASP A CA 1
ATOM 718 C C . ASP A 1 88 ? 7.165 9.427 -3.799 1.00 96.38 88 ASP A C 1
ATOM 720 O O . ASP A 1 88 ? 6.337 9.323 -2.894 1.00 96.38 88 ASP A O 1
ATOM 724 N N . ARG A 1 89 ? 7.371 8.431 -4.667 1.00 94.94 89 ARG A N 1
ATOM 725 C CA . ARG A 1 89 ? 6.605 7.169 -4.673 1.00 94.94 89 ARG A CA 1
ATOM 726 C C . ARG A 1 89 ? 6.824 6.322 -3.425 1.00 94.94 89 ARG A C 1
ATOM 728 O O . ARG A 1 89 ? 5.988 5.472 -3.131 1.00 94.94 89 ARG A O 1
ATOM 735 N N . SER A 1 90 ? 7.942 6.525 -2.736 1.00 95.44 90 SER A N 1
ATOM 736 C CA . SER A 1 90 ? 8.278 5.857 -1.481 1.00 95.44 90 SER A CA 1
ATOM 737 C C . SER A 1 90 ? 7.725 6.577 -0.249 1.00 95.44 90 SER A C 1
ATOM 739 O O . SER A 1 90 ? 7.708 5.993 0.836 1.00 95.44 90 SER A O 1
ATOM 741 N N . ASP A 1 91 ? 7.232 7.812 -0.397 1.00 97.31 91 ASP A N 1
ATOM 742 C CA . ASP A 1 91 ? 6.690 8.585 0.716 1.00 97.31 91 ASP A CA 1
ATOM 743 C C . ASP A 1 91 ? 5.281 8.107 1.087 1.00 97.31 91 ASP A C 1
AT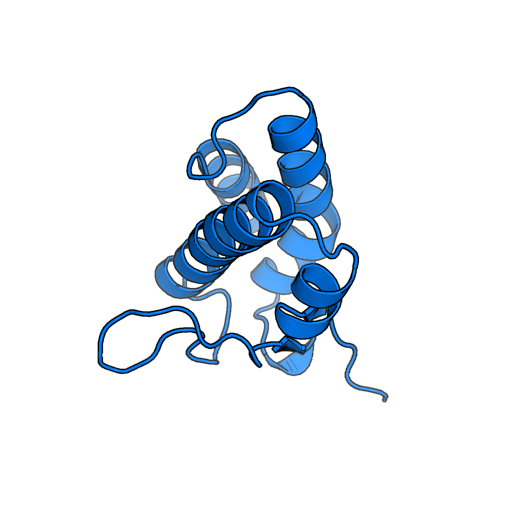OM 745 O O . ASP A 1 91 ? 4.282 8.449 0.452 1.00 97.31 91 ASP A O 1
ATOM 749 N N . VAL A 1 92 ? 5.202 7.336 2.171 1.00 98.06 92 VAL A N 1
ATOM 750 C CA . VAL A 1 92 ? 3.954 6.822 2.757 1.00 98.06 92 VAL A CA 1
ATOM 751 C C . VAL A 1 92 ? 3.488 7.624 3.980 1.00 98.06 92 VAL A C 1
ATOM 753 O O . VAL A 1 92 ? 2.565 7.204 4.679 1.00 98.06 92 VAL A O 1
ATOM 756 N N . SER A 1 93 ? 4.077 8.793 4.257 1.00 97.88 93 SER A N 1
ATOM 757 C CA . SER A 1 93 ? 3.745 9.619 5.432 1.00 97.88 93 SER A CA 1
ATOM 758 C C . SER A 1 93 ? 2.266 10.017 5.477 1.00 97.88 93 SER A C 1
ATOM 760 O O . SER A 1 93 ? 1.636 9.978 6.536 1.00 97.88 93 SER A O 1
ATOM 762 N N . PHE A 1 94 ? 1.683 10.324 4.315 1.00 98.00 94 PHE A N 1
ATOM 763 C CA . PHE A 1 94 ? 0.255 10.601 4.187 1.00 98.00 94 PHE A CA 1
ATOM 764 C C . PHE A 1 94 ? -0.600 9.383 4.566 1.00 98.00 94 PHE A C 1
ATOM 766 O O . PHE A 1 94 ? -1.545 9.530 5.336 1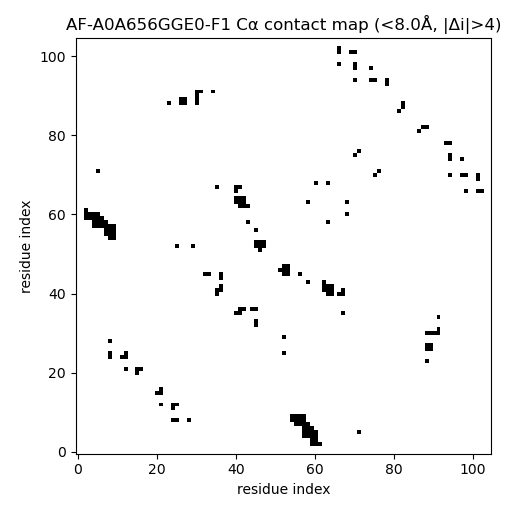.00 98.00 94 PHE A O 1
ATOM 773 N N . LEU A 1 95 ? -0.255 8.183 4.079 1.00 98.31 95 LEU A N 1
ATOM 774 C CA . LEU A 1 95 ? -0.980 6.952 4.419 1.00 98.31 95 LEU A CA 1
ATOM 775 C C . LEU A 1 95 ? -0.899 6.658 5.916 1.00 98.31 95 LEU A C 1
ATOM 777 O O . LEU A 1 95 ? -1.914 6.346 6.531 1.00 98.31 95 LEU A O 1
ATOM 781 N N . LYS A 1 96 ? 0.285 6.836 6.512 1.00 98.00 96 LYS A N 1
ATOM 782 C CA . LYS A 1 96 ? 0.484 6.681 7.954 1.00 98.00 96 LYS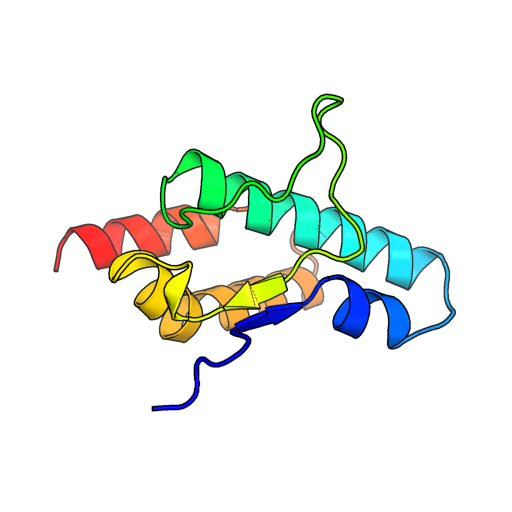 A CA 1
ATOM 783 C C . LYS A 1 96 ? -0.404 7.639 8.751 1.00 98.00 96 LYS A C 1
ATOM 785 O O . LYS A 1 96 ? -1.066 7.220 9.691 1.00 98.00 96 LYS A O 1
ATOM 790 N N . SER A 1 97 ? -0.468 8.913 8.354 1.00 97.88 97 SER A N 1
ATOM 791 C CA . SER A 1 97 ? -1.321 9.902 9.025 1.00 97.88 97 SER A CA 1
ATOM 792 C C . SER A 1 97 ? -2.813 9.577 8.923 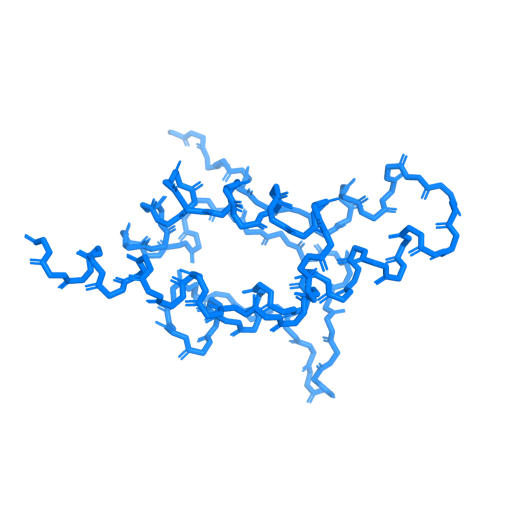1.00 97.88 97 SER A C 1
ATOM 794 O O . SER A 1 97 ? -3.538 9.793 9.893 1.00 97.88 97 SER A O 1
ATOM 796 N N . GLU A 1 98 ? -3.281 9.074 7.779 1.00 97.88 98 GLU A N 1
ATOM 797 C CA . GLU A 1 98 ? -4.682 8.671 7.613 1.00 97.88 98 GLU A CA 1
ATOM 798 C C . GLU A 1 98 ? -5.001 7.396 8.408 1.00 97.88 98 GLU A C 1
ATOM 800 O O . GLU A 1 98 ? -6.043 7.336 9.057 1.00 97.88 98 GLU A O 1
ATOM 805 N N . LEU A 1 99 ? -4.087 6.421 8.448 1.00 98.06 99 LEU A N 1
ATOM 806 C CA . LEU A 1 99 ? -4.253 5.207 9.251 1.00 98.06 99 LEU A CA 1
ATOM 807 C C . LEU A 1 99 ? -4.386 5.516 10.749 1.00 98.06 99 LEU A C 1
ATOM 809 O O . LEU A 1 99 ? -5.257 4.966 11.415 1.00 98.06 99 LEU A O 1
ATOM 813 N N . GLU A 1 100 ? -3.578 6.438 11.274 1.00 97.25 100 GLU A N 1
ATOM 814 C CA . GLU A 1 100 ? -3.673 6.890 12.670 1.00 97.25 100 GLU A CA 1
ATOM 815 C C . GLU A 1 100 ? -5.022 7.536 13.006 1.00 97.25 100 GLU A C 1
ATOM 817 O O . GLU A 1 100 ? -5.439 7.524 14.163 1.00 97.25 100 GLU A O 1
ATOM 822 N N . LYS A 1 101 ? -5.713 8.123 12.022 1.00 96.56 101 LYS A N 1
ATOM 823 C CA . LYS A 1 101 ? -7.076 8.638 12.216 1.00 96.56 101 LYS A CA 1
ATOM 824 C C . LYS A 1 101 ? -8.081 7.496 12.253 1.00 96.56 101 LYS A C 1
ATOM 826 O O . LYS A 1 101 ? -8.947 7.512 13.115 1.00 96.56 101 LYS A O 1
ATOM 831 N N . ILE A 1 102 ? -7.934 6.514 11.361 1.00 96.12 102 ILE A N 1
ATOM 832 C CA . ILE A 1 102 ? -8.806 5.333 11.291 1.00 96.12 102 ILE A CA 1
ATOM 833 C C . ILE A 1 102 ? -8.727 4.523 12.592 1.00 96.12 102 ILE A C 1
ATOM 835 O O . ILE A 1 102 ? -9.762 4.201 13.156 1.00 96.12 102 ILE A O 1
ATOM 839 N N . LYS A 1 103 ? -7.522 4.277 13.125 1.00 93.50 103 LYS A N 1
ATOM 840 C CA . LYS A 1 103 ? -7.306 3.520 14.377 1.00 93.50 103 LYS A CA 1
ATOM 841 C C . LYS A 1 103 ? -7.852 4.206 15.645 1.00 93.50 103 LYS A C 1
ATOM 843 O O . LYS A 1 103 ? -7.845 3.599 16.710 1.00 93.50 103 LYS A O 1
ATOM 848 N N . LYS A 1 104 ? -8.241 5.483 15.566 1.00 88.50 104 LYS A N 1
ATOM 849 C CA . LYS A 1 104 ? -8.778 6.273 16.693 1.00 88.50 104 LYS A CA 1
ATOM 850 C C . LYS A 1 104 ? -10.302 6.413 16.666 1.00 88.50 104 LYS A C 1
ATOM 852 O O . LYS A 1 104 ? -10.840 7.066 17.562 1.00 88.50 104 LYS A O 1
ATOM 857 N N . LEU A 1 105 ? -10.954 5.891 15.628 1.00 68.25 105 LEU A N 1
ATOM 858 C CA . LEU A 1 105 ? -12.412 5.805 15.522 1.00 68.25 105 LEU A CA 1
ATOM 859 C C . LEU A 1 105 ? -12.931 4.637 16.363 1.00 68.25 105 LEU A C 1
ATOM 861 O O . LEU A 1 105 ? -14.031 4.809 16.931 1.00 68.25 105 LEU A O 1
#

Radius of gyration: 13.51 Å; Cα contacts (8 Å, |Δi|>4): 103; chains: 1; bounding box: 35×30×39 Å

Organism: NCBI:txid629261

Foldseek 3Di:
DDWAWLDFLQVQLPPDPDPVSNVLSQLLVLLVLVVCVVVVQFPDDQADPVRGGDSGDIDTPVRGDPLNVVLSVPPPVVVVVVVVVPPDSNDCVSSVVVSVVSVVD

Secondary structure (DSSP, 8-state):
----EEEEHHHHHTT---HHHHHHHHHHHHHHHHHHHHTT-BSS--B-TTS-B-TT-EEEGGGB-HHHHHHHHHTHHHHHHHHHTT--TT--HHHHHHHHHHTT-

pLDDT: mean 95.2, std 4.53, range [65.5, 98.31]